Protein AF-A0A0F9ET49-F1 (afdb_monomer)

Solvent-accessible surface area (backbone atoms only — not comparable to full-atom values): 4987 Å² total; per-residue (Å²): 134,88,84,83,83,89,83,86,76,72,70,42,68,52,76,33,90,45,68,69,52,45,59,54,50,31,55,50,49,24,71,75,67,78,44,79,48,44,65,45,82,75,51,67,56,104,33,28,28,27,40,38,30,63,85,67,83,75,55,69,72,58,51,52,54,46,35,53,75,69,67,59,62,78,71,70,78,83,127

Secondary structure (DSSP, 8-state):
---PPP---SSEEEEESSTHHHHHHHHHHHHHHSS-EEEEEEEEESEEEEEEEESSPPPHHHHHHHHHHTT--------

Nearest PDB structures (foldseek):
  6i05-assembly1_A  TM=5.033E-01  e=5.625E-01  Pseudomonas aeruginosa
  4gdf-assembly1_A  TM=3.780E-01  e=3.766E-01  Betapolyomavirus macacae
  2l48-assembly1_B  TM=3.684E-01  e=2.883E-01  Bacillus phage Gamma
  4fgn-assembly1_B  TM=3.946E-01  e=6.430E-01  Betapolyomavirus macacae
  6lxg-assembly1_B  TM=4.439E-01  e=5.838E+00  Mycobacterium tuberculosis

Structure (mmCIF, N/CA/C/O backbone):
data_AF-A0A0F9ET49-F1
#
_entry.id   AF-A0A0F9ET49-F1
#
loop_
_atom_site.group_PDB
_atom_site.id
_atom_site.type_symbol
_atom_site.label_atom_id
_atom_site.label_alt_id
_atom_site.label_comp_id
_atom_site.label_asym_id
_atom_site.label_entity_id
_atom_site.label_seq_id
_atom_site.pdbx_PDB_ins_code
_atom_site.Cartn_x
_atom_site.Cartn_y
_atom_site.Cartn_z
_atom_site.occupancy
_atom_site.B_iso_or_equiv
_atom_site.auth_seq_id
_atom_site.auth_comp_id
_atom_site.auth_asym_id
_atom_site.auth_atom_id
_atom_site.pdbx_PDB_model_num
ATOM 1 N N . MET A 1 1 ? -12.387 -17.694 25.950 1.00 50.12 1 MET A N 1
ATOM 2 C CA . MET A 1 1 ? -12.317 -17.215 24.554 1.00 50.12 1 MET A CA 1
ATOM 3 C C . MET A 1 1 ? -11.012 -16.453 24.416 1.00 50.12 1 MET A C 1
ATOM 5 O O . MET A 1 1 ? -10.841 -15.487 25.147 1.00 50.12 1 MET A O 1
ATOM 9 N N . ASN A 1 2 ? -10.079 -16.909 23.578 1.00 60.16 2 ASN A N 1
ATOM 10 C CA . ASN A 1 2 ? -8.890 -16.113 23.262 1.00 60.16 2 ASN A CA 1
ATOM 11 C C . ASN A 1 2 ? -9.310 -15.035 22.267 1.00 60.16 2 ASN A C 1
ATOM 13 O O . ASN A 1 2 ? -9.810 -15.357 2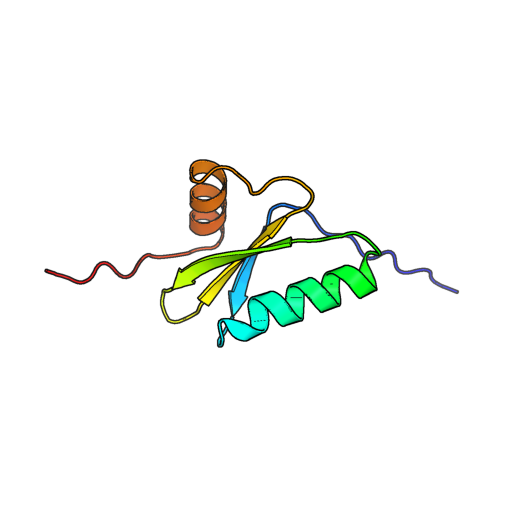1.193 1.00 60.16 2 ASN A O 1
ATOM 17 N N . ILE A 1 3 ? -9.148 -13.772 22.647 1.00 69.62 3 ILE A N 1
ATOM 18 C CA . ILE A 1 3 ? -9.333 -12.646 21.736 1.00 69.62 3 ILE A CA 1
ATOM 19 C C . ILE A 1 3 ? -7.997 -12.455 21.021 1.00 69.62 3 ILE A C 1
ATOM 21 O O . ILE A 1 3 ? -7.001 -12.110 21.655 1.00 69.62 3 ILE A O 1
ATOM 25 N N . THR A 1 4 ? -7.965 -12.708 19.717 1.00 76.00 4 THR A N 1
ATOM 26 C CA . THR A 1 4 ? -6.823 -12.351 18.871 1.00 76.00 4 THR A CA 1
ATOM 27 C C . THR A 1 4 ? -7.028 -10.925 18.382 1.00 76.00 4 THR A C 1
ATOM 29 O O . THR A 1 4 ? -8.033 -10.629 17.741 1.00 76.00 4 THR A O 1
ATOM 32 N N . ILE A 1 5 ? -6.084 -10.041 18.697 1.00 78.94 5 ILE A N 1
ATOM 33 C CA . ILE A 1 5 ? -6.082 -8.660 18.212 1.00 78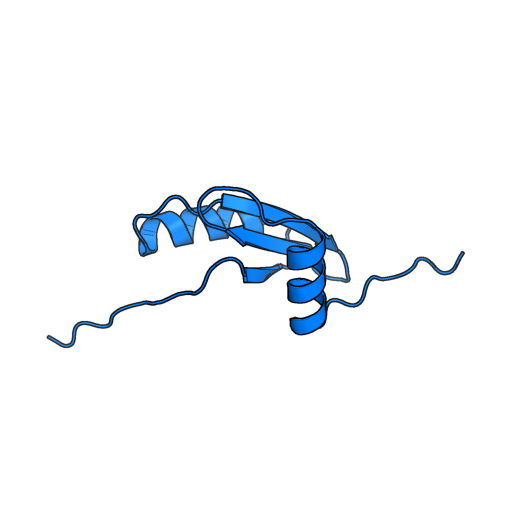.94 5 ILE A CA 1
ATOM 34 C C . ILE A 1 5 ? -5.207 -8.617 16.959 1.00 78.94 5 ILE A C 1
ATOM 36 O O . ILE A 1 5 ? -4.020 -8.932 17.031 1.00 78.94 5 ILE A O 1
ATOM 40 N N . ALA A 1 6 ? -5.789 -8.240 15.820 1.00 80.31 6 ALA A N 1
ATOM 41 C CA . ALA A 1 6 ? -5.034 -7.955 14.606 1.00 80.31 6 ALA A CA 1
ATOM 42 C C . ALA A 1 6 ? -4.467 -6.530 14.681 1.00 80.31 6 ALA A C 1
ATOM 44 O O . ALA A 1 6 ? -5.188 -5.589 15.011 1.00 80.31 6 ALA A O 1
ATOM 45 N N . THR A 1 7 ? -3.184 -6.362 14.368 1.00 87.06 7 THR A N 1
ATOM 46 C CA . THR A 1 7 ? -2.527 -5.052 14.288 1.00 87.06 7 THR A CA 1
ATOM 47 C C . THR A 1 7 ? -1.784 -4.919 12.963 1.00 87.06 7 THR A C 1
ATOM 49 O O . THR A 1 7 ? -1.311 -5.904 12.400 1.00 87.06 7 THR A O 1
ATOM 52 N N . ALA A 1 8 ? -1.708 -3.693 12.448 1.00 88.81 8 ALA A N 1
ATOM 53 C CA . ALA A 1 8 ? -0.978 -3.355 11.232 1.00 88.81 8 ALA A CA 1
ATOM 54 C C . ALA A 1 8 ? -0.404 -1.937 11.342 1.00 88.81 8 ALA A C 1
ATOM 56 O O . ALA A 1 8 ? -0.970 -1.082 12.028 1.00 88.81 8 ALA A O 1
ATOM 57 N N . THR A 1 9 ? 0.703 -1.689 10.645 1.00 92.50 9 THR A N 1
ATOM 58 C CA . THR A 1 9 ? 1.375 -0.383 10.609 1.00 92.50 9 THR A CA 1
ATOM 59 C C . THR A 1 9 ? 1.118 0.294 9.266 1.00 92.50 9 THR A C 1
ATOM 61 O O . THR A 1 9 ? 1.187 -0.350 8.222 1.00 92.50 9 THR A O 1
ATOM 64 N N . PHE A 1 10 ? 0.832 1.597 9.282 1.00 94.19 10 PHE A N 1
ATOM 65 C CA . PHE A 1 10 ? 0.642 2.408 8.077 1.00 94.19 10 PHE A CA 1
ATOM 66 C C . PHE A 1 10 ? 1.508 3.681 8.138 1.00 94.19 10 PHE A C 1
ATOM 68 O O . PHE A 1 10 ? 1.651 4.249 9.222 1.00 94.19 10 PHE A O 1
ATOM 75 N N . PRO A 1 11 ? 2.028 4.181 7.001 1.00 97.38 11 PRO A N 1
ATOM 76 C CA . PRO A 1 11 ? 1.896 3.607 5.661 1.00 97.38 11 PRO A CA 1
ATOM 77 C C . PRO A 1 11 ? 2.718 2.325 5.467 1.00 97.38 11 PRO A C 1
ATOM 79 O O . PRO A 1 11 ? 3.711 2.113 6.155 1.00 97.38 11 PRO A O 1
ATOM 82 N N . GLN A 1 12 ? 2.292 1.483 4.529 1.00 97.25 12 GLN A N 1
ATOM 83 C CA . GLN A 1 12 ? 3.009 0.268 4.128 1.00 97.25 12 GLN A CA 1
ATOM 84 C C . GLN A 1 12 ? 2.890 0.050 2.620 1.00 97.25 12 GLN A C 1
ATOM 86 O O . GLN A 1 12 ? 1.936 0.533 2.007 1.00 97.25 12 GLN A O 1
ATOM 91 N N . VAL A 1 13 ? 3.841 -0.677 2.037 1.00 97.50 13 VAL A N 1
ATOM 92 C CA . VAL A 1 13 ? 3.811 -1.087 0.628 1.00 97.50 13 VAL A CA 1
ATOM 93 C C . VAL A 1 13 ? 3.746 -2.605 0.532 1.00 97.50 13 VAL A C 1
ATOM 95 O O . VAL A 1 13 ? 4.353 -3.298 1.345 1.00 97.50 13 VAL A O 1
ATOM 98 N N . LEU A 1 14 ? 2.995 -3.110 -0.442 1.00 97.06 14 LEU A N 1
ATOM 99 C CA . LEU A 1 14 ? 2.882 -4.535 -0.753 1.00 97.06 14 LEU A CA 1
ATOM 100 C C . LEU A 1 14 ? 2.859 -4.712 -2.270 1.00 97.06 14 LEU A C 1
ATOM 102 O O . LEU A 1 14 ? 2.493 -3.779 -2.993 1.00 97.06 14 LEU A O 1
ATOM 106 N N . ASN A 1 15 ? 3.227 -5.905 -2.732 1.00 96.31 15 ASN A N 1
ATOM 107 C CA . ASN A 1 15 ? 3.192 -6.262 -4.143 1.00 96.31 15 ASN A CA 1
ATOM 108 C C . ASN A 1 15 ? 2.053 -7.237 -4.471 1.00 96.31 15 ASN A C 1
ATOM 110 O O . ASN A 1 15 ? 1.589 -7.989 -3.615 1.00 96.31 15 ASN A O 1
ATOM 114 N N . PHE A 1 16 ? 1.586 -7.173 -5.714 1.00 96.56 16 PHE A N 1
ATOM 115 C CA . PHE A 1 16 ? 0.428 -7.894 -6.228 1.00 96.56 16 PHE A CA 1
ATOM 116 C C . PHE A 1 16 ? 0.684 -8.355 -7.664 1.00 96.56 16 PHE A C 1
ATOM 118 O O . PHE A 1 16 ? 1.457 -7.742 -8.405 1.00 96.56 16 PHE A O 1
ATOM 125 N N . ALA A 1 17 ? 0.038 -9.448 -8.068 1.00 95.44 17 ALA A N 1
ATOM 126 C CA . ALA A 1 17 ? 0.107 -9.931 -9.446 1.00 95.44 17 ALA A CA 1
ATOM 127 C C . ALA A 1 17 ? -0.753 -9.081 -10.398 1.00 95.44 17 ALA A C 1
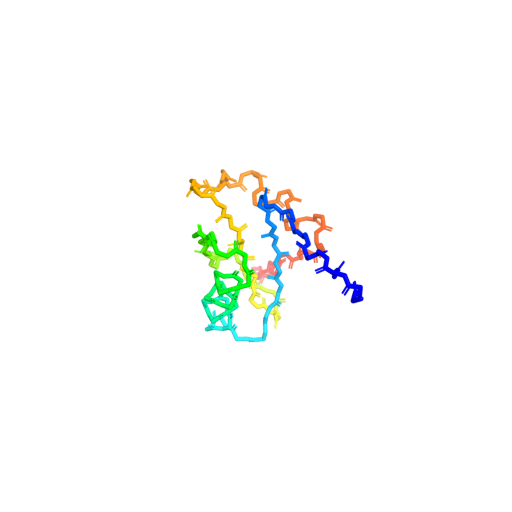ATOM 129 O O . ALA A 1 17 ? -0.365 -8.880 -11.546 1.00 95.44 17 ALA A O 1
ATOM 130 N N . ASP A 1 18 ? -1.878 -8.555 -9.909 1.00 94.00 18 ASP A N 1
ATOM 131 C CA . ASP A 1 18 ? -2.794 -7.677 -10.637 1.00 94.00 18 ASP A CA 1
ATOM 132 C C . ASP A 1 18 ? -2.924 -6.335 -9.896 1.00 94.00 18 ASP A C 1
ATOM 134 O O . ASP A 1 18 ? -2.998 -6.290 -8.666 1.00 94.00 18 ASP A O 1
ATOM 138 N N . TYR A 1 19 ? -2.958 -5.222 -10.627 1.00 92.94 19 TYR A N 1
ATOM 139 C CA . TYR A 1 19 ? -3.151 -3.898 -10.037 1.00 92.94 19 TYR A CA 1
ATOM 140 C C . TYR A 1 19 ? -4.548 -3.742 -9.416 1.00 92.94 19 TYR A C 1
ATOM 142 O O . TYR A 1 19 ? -4.707 -2.999 -8.446 1.00 92.94 19 TYR A O 1
ATOM 150 N N . HIS A 1 20 ? -5.554 -4.471 -9.915 1.00 95.62 20 HIS A N 1
ATOM 151 C CA . HIS A 1 20 ? -6.898 -4.499 -9.337 1.00 95.62 20 HIS A CA 1
ATOM 152 C C . HIS A 1 20 ? -6.914 -5.052 -7.906 1.00 95.62 20 HIS A C 1
ATOM 154 O O . HIS A 1 20 ? -7.743 -4.631 -7.090 1.00 95.62 20 HIS A O 1
ATOM 160 N N . ASP A 1 21 ? -5.971 -5.938 -7.572 1.00 97.25 21 ASP A N 1
ATOM 161 C CA . ASP A 1 21 ? -5.876 -6.524 -6.236 1.00 97.25 21 ASP A CA 1
ATOM 162 C C . ASP A 1 21 ? -5.511 -5.479 -5.175 1.00 97.25 21 ASP A C 1
ATOM 164 O O . ASP A 1 21 ? -5.877 -5.640 -4.011 1.00 97.25 21 ASP A O 1
ATOM 168 N N . ILE A 1 22 ? -4.860 -4.373 -5.556 1.00 97.75 22 ILE A N 1
ATOM 169 C CA . ILE A 1 22 ? -4.512 -3.280 -4.638 1.00 97.75 22 ILE A CA 1
ATOM 170 C C . ILE A 1 22 ? -5.786 -2.671 -4.029 1.00 97.75 22 ILE A C 1
ATOM 172 O O . ILE A 1 22 ? -5.884 -2.502 -2.810 1.00 97.75 22 ILE A O 1
ATOM 176 N N . ASP A 1 23 ? -6.785 -2.367 -4.860 1.00 96.94 23 ASP A N 1
ATOM 177 C CA . ASP A 1 23 ? -8.049 -1.775 -4.410 1.00 96.94 23 ASP A CA 1
ATOM 178 C C . ASP A 1 23 ? -8.916 -2.793 -3.655 1.00 96.94 23 ASP A C 1
ATOM 180 O O . ASP A 1 23 ? -9.517 -2.467 -2.623 1.00 96.94 23 ASP A O 1
ATOM 184 N N . CYS A 1 24 ? -8.962 -4.043 -4.128 1.00 97.31 24 CYS A N 1
ATOM 185 C CA . CYS A 1 24 ? -9.635 -5.139 -3.429 1.00 97.31 24 CYS A CA 1
ATOM 186 C C . CYS A 1 24 ? -9.056 -5.346 -2.022 1.00 97.31 24 CYS A C 1
ATOM 188 O O . CYS A 1 24 ? -9.811 -5.385 -1.048 1.00 97.31 24 CYS A O 1
ATOM 190 N N . PHE A 1 25 ? -7.729 -5.374 -1.894 1.00 97.31 25 PHE A N 1
ATOM 191 C CA . PHE A 1 25 ? -7.056 -5.553 -0.613 1.00 97.31 25 PHE A CA 1
ATOM 192 C C . PHE A 1 25 ? -7.317 -4.386 0.344 1.00 97.31 25 PHE A C 1
ATOM 194 O O . PHE A 1 25 ? -7.612 -4.606 1.518 1.00 97.31 25 PHE A O 1
ATOM 201 N N . ALA A 1 26 ? -7.302 -3.140 -0.141 1.00 97.00 26 ALA A N 1
ATOM 202 C CA . ALA A 1 26 ? -7.659 -1.986 0.686 1.00 97.00 26 ALA A CA 1
ATOM 203 C C . ALA A 1 26 ? -9.095 -2.083 1.229 1.00 97.00 26 ALA A C 1
ATOM 205 O O . ALA A 1 26 ? -9.341 -1.782 2.399 1.00 97.00 26 ALA A O 1
ATOM 206 N N . ASN A 1 27 ? -10.044 -2.540 0.405 1.00 96.44 27 ASN A N 1
ATOM 207 C CA . ASN A 1 27 ? -11.424 -2.759 0.835 1.00 96.44 27 ASN A CA 1
ATOM 208 C C . ASN A 1 27 ? -11.541 -3.852 1.900 1.00 96.44 27 ASN A C 1
ATOM 210 O O . ASN A 1 27 ? -12.352 -3.719 2.816 1.00 96.44 27 ASN A O 1
ATOM 214 N N . ASP A 1 28 ? -10.739 -4.908 1.814 1.00 96.00 28 ASP A N 1
ATOM 215 C CA . ASP A 1 28 ? -10.725 -5.960 2.828 1.00 96.00 28 ASP A CA 1
ATOM 216 C C . ASP A 1 28 ? -10.086 -5.485 4.135 1.00 96.00 28 ASP A C 1
ATOM 218 O O . ASP A 1 28 ? -10.653 -5.711 5.205 1.00 96.00 28 ASP A O 1
ATOM 222 N N . LEU A 1 29 ? -8.993 -4.716 4.073 1.00 95.12 29 LEU A N 1
ATOM 223 C CA . LEU A 1 29 ? -8.418 -4.073 5.256 1.00 95.12 29 LEU A CA 1
ATOM 224 C C . LEU A 1 29 ? -9.428 -3.143 5.950 1.00 95.12 29 LEU A C 1
ATOM 226 O O . LEU A 1 29 ? -9.523 -3.152 7.176 1.00 95.12 29 LEU A O 1
ATOM 230 N N . ASN A 1 30 ? -10.229 -2.392 5.187 1.00 95.50 30 ASN A N 1
ATOM 231 C CA . ASN A 1 30 ? -11.285 -1.540 5.743 1.00 95.50 30 ASN A CA 1
ATOM 232 C C . ASN A 1 30 ? -12.314 -2.344 6.552 1.00 95.50 30 ASN A C 1
ATOM 234 O O . ASN A 1 30 ? -12.737 -1.891 7.613 1.00 95.50 30 ASN A O 1
ATOM 238 N N . LYS A 1 31 ? -12.692 -3.544 6.086 1.00 93.19 31 LYS A N 1
ATOM 239 C CA . LYS A 1 31 ? -13.629 -4.434 6.798 1.00 93.19 31 LYS A CA 1
ATOM 240 C C . LYS A 1 31 ? -13.019 -5.009 8.078 1.00 93.19 31 LYS A C 1
ATOM 242 O O . LYS A 1 31 ? -13.740 -5.221 9.046 1.00 93.19 31 LYS A O 1
ATOM 247 N N . VAL A 1 32 ? -11.714 -5.288 8.072 1.00 92.50 32 VAL A N 1
ATOM 248 C CA . VAL A 1 32 ? -11.002 -5.894 9.211 1.00 92.50 32 VAL A CA 1
ATOM 249 C C . VAL A 1 32 ? -10.726 -4.875 10.313 1.00 92.50 32 VAL A C 1
ATOM 251 O O . VAL A 1 32 ? -10.899 -5.185 11.489 1.00 92.50 32 VAL A O 1
ATOM 254 N N . PHE A 1 33 ? -10.283 -3.672 9.946 1.00 91.00 33 PHE A N 1
ATOM 255 C CA . PHE A 1 33 ? -9.809 -2.670 10.903 1.00 91.00 33 PHE A CA 1
ATOM 256 C C . PHE A 1 33 ? -10.843 -1.594 11.249 1.00 91.00 33 PHE A C 1
ATOM 258 O O . PHE A 1 33 ? -10.565 -0.779 12.124 1.00 91.00 33 PHE A O 1
ATOM 265 N N . ASP A 1 34 ? -11.997 -1.569 10.572 1.00 91.69 34 ASP A N 1
ATOM 266 C CA . ASP A 1 34 ? -13.039 -0.535 10.711 1.00 91.69 34 ASP A CA 1
ATOM 267 C C . ASP A 1 34 ? -12.482 0.902 10.601 1.00 91.69 34 ASP A C 1
ATOM 269 O O . ASP A 1 34 ? -12.880 1.843 11.286 1.00 91.69 34 ASP A O 1
ATOM 273 N N . VAL A 1 35 ? -11.487 1.075 9.728 1.00 93.38 35 VAL A N 1
ATOM 274 C CA . VAL A 1 35 ? -10.806 2.346 9.461 1.00 93.38 35 VAL A CA 1
ATOM 275 C C . VAL A 1 35 ? -10.701 2.528 7.959 1.00 93.38 35 VAL A C 1
ATOM 277 O O . VAL A 1 35 ? -10.433 1.577 7.237 1.00 93.38 35 VAL A O 1
ATOM 280 N N . LYS A 1 36 ? -10.862 3.767 7.478 1.00 96.00 36 LYS A N 1
ATOM 281 C CA . LYS A 1 36 ? -10.692 4.103 6.059 1.00 96.00 36 LYS A CA 1
ATOM 282 C C . LYS A 1 36 ? -9.214 4.125 5.658 1.00 96.00 36 LYS A C 1
ATOM 284 O O . LYS A 1 36 ? -8.567 5.177 5.666 1.00 96.00 36 LYS A O 1
ATOM 289 N N . ILE A 1 37 ? -8.720 2.969 5.258 1.00 97.62 37 ILE A N 1
ATOM 290 C CA . ILE A 1 37 ? -7.445 2.753 4.592 1.00 97.62 37 ILE A CA 1
ATOM 291 C C . ILE A 1 37 ? -7.627 3.065 3.106 1.00 97.62 37 ILE A C 1
ATOM 293 O O . ILE A 1 37 ? -8.578 2.644 2.446 1.00 97.62 37 ILE A O 1
ATOM 297 N N . ARG A 1 38 ? -6.724 3.895 2.596 1.00 97.94 38 ARG A N 1
ATOM 298 C CA . ARG A 1 38 ? -6.647 4.304 1.196 1.00 97.94 38 ARG A CA 1
ATOM 299 C C . ARG A 1 38 ? -5.459 3.616 0.543 1.00 97.94 38 ARG A C 1
ATOM 301 O O . ARG A 1 38 ? -4.490 3.289 1.227 1.00 97.94 38 ARG A O 1
ATOM 308 N N . CYS A 1 39 ? -5.522 3.477 -0.770 1.00 97.88 39 CYS A N 1
ATOM 309 C CA . CYS A 1 39 ? -4.487 2.857 -1.581 1.00 97.88 39 CYS A CA 1
ATOM 310 C C . CYS A 1 39 ? -4.114 3.726 -2.786 1.00 97.88 39 CYS A C 1
ATOM 312 O O . CYS A 1 39 ? -4.851 4.636 -3.174 1.00 97.88 39 CYS A O 1
ATOM 314 N N . ALA A 1 40 ? -2.936 3.464 -3.347 1.00 97.44 40 ALA A N 1
ATOM 315 C CA . ALA A 1 40 ? -2.542 3.910 -4.677 1.00 97.44 40 ALA A CA 1
ATOM 316 C C . ALA A 1 40 ? -1.475 2.966 -5.243 1.00 97.44 40 ALA A C 1
ATOM 318 O O . ALA A 1 40 ? -0.582 2.556 -4.502 1.00 97.44 40 ALA A O 1
ATOM 319 N N . GLU A 1 41 ? -1.523 2.697 -6.545 1.00 96.69 41 GLU A N 1
ATOM 320 C CA . GLU A 1 41 ? -0.395 2.105 -7.265 1.00 96.69 41 GLU A CA 1
ATOM 321 C C . GLU A 1 41 ? 0.799 3.076 -7.250 1.00 96.69 41 GLU A C 1
ATOM 323 O O . GLU A 1 41 ? 0.635 4.300 -7.364 1.00 96.69 41 GLU A O 1
ATOM 328 N N . VAL A 1 42 ? 1.997 2.537 -7.032 1.00 95.31 42 VAL A N 1
ATOM 329 C CA . VAL A 1 42 ? 3.240 3.308 -6.886 1.00 95.31 42 VAL A CA 1
ATOM 330 C C . VAL A 1 42 ? 4.400 2.781 -7.726 1.00 95.31 42 VAL A C 1
ATOM 332 O O . VAL A 1 42 ? 5.405 3.479 -7.829 1.00 95.31 42 VAL A O 1
ATOM 335 N N . GLY A 1 43 ? 4.272 1.610 -8.352 1.00 91.50 43 GLY A N 1
ATOM 336 C CA . GLY A 1 43 ? 5.300 1.086 -9.247 1.00 91.50 43 GLY A CA 1
ATOM 337 C C . GLY A 1 43 ? 4.973 -0.289 -9.819 1.00 91.50 43 GLY A C 1
ATOM 338 O O . GLY A 1 43 ? 4.081 -0.983 -9.330 1.00 91.50 43 GLY A O 1
ATOM 339 N N . PHE A 1 44 ? 5.741 -0.685 -10.832 1.00 91.88 44 PHE A N 1
ATOM 340 C CA . PHE A 1 44 ? 5.694 -2.006 -11.447 1.00 91.88 44 PHE A CA 1
ATOM 341 C C . PHE A 1 44 ? 7.120 -2.523 -11.682 1.00 91.88 44 PHE A C 1
ATOM 343 O O . PHE A 1 44 ? 7.945 -1.825 -12.265 1.00 91.88 44 PHE A O 1
ATOM 350 N N . CYS A 1 45 ? 7.403 -3.740 -11.218 1.00 88.50 45 CYS A N 1
ATOM 351 C CA . CYS A 1 45 ? 8.627 -4.490 -11.525 1.00 88.50 45 CYS A CA 1
ATOM 352 C C . CYS A 1 45 ? 8.317 -5.988 -11.439 1.00 88.50 45 CYS A C 1
ATOM 354 O O . CYS A 1 45 ? 8.439 -6.601 -10.377 1.00 88.50 45 CYS A O 1
ATOM 356 N N . GLY A 1 46 ? 7.766 -6.557 -12.514 1.00 89.62 46 GLY A N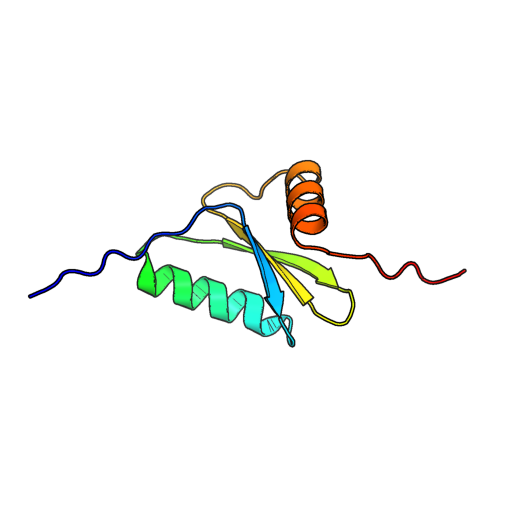 1
ATOM 357 C CA . GLY A 1 46 ? 7.248 -7.935 -12.536 1.00 89.62 46 GLY A CA 1
ATOM 358 C C . GLY A 1 46 ? 5.962 -8.142 -11.716 1.00 89.62 46 GLY A C 1
ATOM 359 O O . GLY A 1 46 ? 5.153 -9.000 -12.051 1.00 89.62 46 GLY A O 1
ATOM 360 N N . HIS A 1 47 ? 5.744 -7.309 -10.699 1.00 93.31 47 HIS A N 1
ATOM 361 C CA . HIS A 1 47 ? 4.554 -7.211 -9.863 1.00 93.31 47 HIS A CA 1
ATOM 362 C C . HIS A 1 47 ? 4.152 -5.743 -9.698 1.00 93.31 47 HIS A C 1
ATOM 364 O O . HIS A 1 47 ? 5.006 -4.851 -9.738 1.00 93.31 47 HIS A O 1
ATOM 370 N N . TYR A 1 48 ? 2.863 -5.496 -9.475 1.00 95.06 48 TYR A N 1
ATOM 371 C CA . TYR A 1 48 ? 2.334 -4.179 -9.131 1.00 95.06 48 TYR A CA 1
ATOM 372 C C . TYR A 1 48 ? 2.566 -3.881 -7.660 1.00 95.06 48 TYR A C 1
ATOM 374 O O . TYR A 1 48 ? 2.331 -4.731 -6.809 1.00 95.06 48 TYR A O 1
ATOM 382 N N . TRP A 1 49 ? 2.982 -2.661 -7.348 1.00 97.12 49 TRP A N 1
ATOM 383 C CA . TRP A 1 49 ? 3.216 -2.212 -5.984 1.00 97.12 49 TRP A CA 1
ATOM 384 C C . TRP A 1 49 ? 2.170 -1.187 -5.575 1.00 97.12 49 TRP A C 1
ATOM 386 O O . TRP A 1 49 ? 1.980 -0.170 -6.243 1.00 9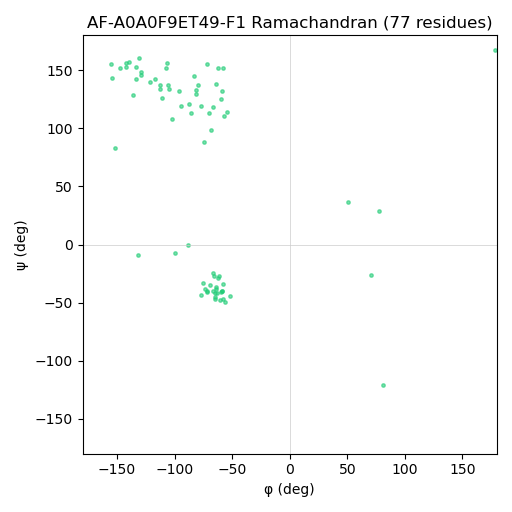7.12 49 TRP A O 1
ATOM 396 N N . GLY A 1 50 ? 1.507 -1.445 -4.450 1.00 97.56 50 GLY A N 1
ATOM 397 C CA . GLY A 1 50 ? 0.517 -0.557 -3.854 1.00 97.56 50 GLY A CA 1
ATOM 398 C C . GLY A 1 50 ? 1.008 0.016 -2.530 1.00 97.56 50 GLY A C 1
ATOM 399 O O . GLY A 1 50 ? 1.545 -0.717 -1.702 1.00 97.56 50 GLY A O 1
ATOM 400 N N . VAL A 1 51 ? 0.792 1.313 -2.300 1.00 98.25 51 VAL A N 1
ATOM 401 C CA . VAL A 1 51 ? 0.938 1.928 -0.973 1.00 98.25 51 VAL A CA 1
ATOM 402 C C . VAL A 1 51 ? -0.416 2.000 -0.283 1.00 98.25 51 VAL A C 1
ATOM 404 O O . VAL A 1 51 ? -1.378 2.500 -0.862 1.00 98.25 51 VAL A O 1
ATOM 407 N N . PHE A 1 52 ? -0.475 1.577 0.975 1.00 98.38 52 PHE A N 1
ATOM 408 C CA . PHE A 1 52 ? -1.658 1.635 1.830 1.00 98.38 52 PHE A CA 1
ATOM 409 C C . PHE A 1 52 ? -1.425 2.629 2.960 1.00 98.38 52 PHE A C 1
ATOM 411 O O . PHE A 1 52 ? -0.359 2.638 3.579 1.00 98.38 52 PHE A O 1
ATOM 418 N N . TYR A 1 53 ? -2.399 3.495 3.233 1.00 98.25 53 TYR A N 1
ATOM 419 C CA . TYR A 1 53 ? -2.237 4.592 4.188 1.00 98.25 53 TYR A CA 1
ATOM 420 C C . TYR A 1 53 ? -3.562 5.062 4.793 1.00 98.25 53 TYR A C 1
ATOM 422 O O . TYR A 1 53 ? -4.629 4.951 4.190 1.00 98.25 53 TYR A O 1
ATOM 430 N N . ILE A 1 54 ? -3.483 5.660 5.983 1.00 97.12 54 ILE A N 1
ATOM 431 C CA . ILE A 1 54 ? -4.612 6.304 6.663 1.00 97.12 54 ILE A CA 1
ATOM 432 C C . ILE A 1 54 ? -4.448 7.823 6.542 1.00 97.12 54 ILE A C 1
ATOM 434 O O . ILE A 1 54 ? -3.371 8.372 6.765 1.00 97.12 54 ILE A O 1
ATOM 438 N N . GLY A 1 55 ? 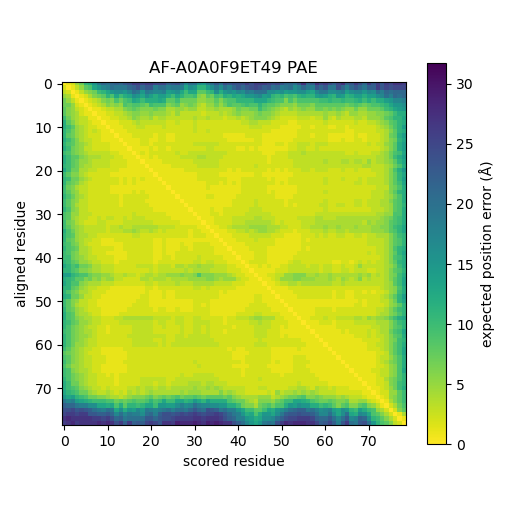-5.525 8.527 6.188 1.00 95.94 55 GLY A N 1
ATOM 439 C CA . GLY A 1 55 ? -5.504 9.986 6.053 1.00 95.94 55 GLY A CA 1
ATOM 440 C C . GLY A 1 55 ? -4.920 10.469 4.720 1.00 95.94 55 GLY A C 1
ATOM 441 O O . GLY A 1 55 ? -5.492 10.200 3.659 1.00 95.94 55 GLY A O 1
ATOM 442 N N . ARG A 1 56 ? -3.842 11.264 4.768 1.00 96.69 56 ARG A N 1
ATOM 443 C CA . ARG A 1 56 ? -3.200 11.844 3.571 1.00 96.69 56 ARG A CA 1
ATOM 444 C C . ARG A 1 56 ? -2.230 10.847 2.939 1.00 96.69 56 ARG A C 1
ATOM 446 O O . ARG A 1 56 ? -1.563 10.108 3.656 1.00 96.69 56 ARG A O 1
ATOM 453 N N . LYS A 1 57 ? -2.129 10.867 1.603 1.00 96.75 57 LYS A N 1
ATOM 454 C CA . LYS A 1 57 ? -1.126 10.072 0.878 1.00 96.75 57 LYS A CA 1
ATOM 455 C C . LYS A 1 57 ? 0.274 10.478 1.366 1.00 96.75 57 LYS A C 1
ATOM 457 O O . LYS A 1 57 ? 0.527 11.685 1.442 1.00 96.75 57 LYS A O 1
ATOM 462 N N . PRO A 1 58 ? 1.157 9.522 1.706 1.00 97.12 58 PRO A N 1
ATOM 463 C CA . PRO A 1 58 ? 2.533 9.827 2.075 1.00 97.12 58 PRO A CA 1
ATOM 464 C C . PRO A 1 58 ? 3.258 10.580 0.957 1.00 97.12 58 PRO A C 1
ATOM 466 O O . PRO A 1 58 ? 2.930 10.437 -0.224 1.00 97.12 58 PRO A O 1
ATOM 469 N N . ALA A 1 59 ? 4.248 11.389 1.329 1.00 97.69 59 ALA A N 1
ATOM 470 C CA . ALA A 1 59 ? 5.099 12.064 0.356 1.00 97.69 59 ALA A CA 1
ATOM 471 C C . ALA A 1 59 ? 5.872 11.038 -0.485 1.00 97.69 59 ALA A C 1
ATOM 473 O O . ALA A 1 59 ? 6.202 9.962 0.012 1.00 97.69 59 ALA A O 1
ATOM 474 N N . LYS A 1 60 ? 6.215 11.395 -1.729 1.00 95.94 60 LYS A N 1
ATOM 475 C CA . LYS A 1 60 ? 6.945 10.503 -2.642 1.00 95.94 60 LYS A CA 1
ATOM 476 C C . LYS A 1 60 ? 8.215 9.923 -2.007 1.00 95.94 60 LYS A C 1
ATOM 478 O O . LYS A 1 60 ? 8.391 8.720 -2.051 1.00 95.94 60 LYS A O 1
ATOM 483 N N . VAL A 1 61 ? 9.006 10.739 -1.310 1.00 96.88 61 VAL A N 1
ATOM 484 C CA . VAL A 1 61 ? 10.222 10.280 -0.610 1.00 96.88 61 VAL A CA 1
ATOM 485 C C . VAL A 1 61 ? 9.958 9.182 0.431 1.00 96.88 61 VAL A C 1
ATOM 487 O O . VAL A 1 61 ? 10.776 8.290 0.597 1.00 96.88 61 VAL A O 1
ATOM 490 N N . VAL A 1 62 ? 8.805 9.214 1.110 1.00 97.62 62 VAL A N 1
ATOM 491 C CA . VAL A 1 62 ? 8.422 8.175 2.082 1.00 97.62 62 VAL A CA 1
ATOM 492 C C . VAL A 1 62 ? 8.010 6.897 1.359 1.00 97.62 62 VAL A C 1
ATOM 494 O O . VAL A 1 62 ? 8.313 5.807 1.821 1.00 97.62 62 VAL A O 1
ATOM 497 N N . ILE A 1 63 ? 7.312 7.025 0.229 1.00 97.62 63 ILE A N 1
ATOM 498 C CA . ILE A 1 63 ? 6.929 5.880 -0.603 1.00 97.62 63 ILE A CA 1
ATOM 499 C C . ILE A 1 63 ? 8.179 5.217 -1.185 1.00 97.62 63 ILE A C 1
ATOM 501 O O . ILE A 1 63 ? 8.292 4.002 -1.112 1.00 97.62 63 ILE A O 1
ATOM 505 N N . ASP A 1 64 ? 9.118 6.007 -1.700 1.00 95.75 64 ASP A N 1
ATOM 506 C CA . ASP A 1 64 ? 10.365 5.512 -2.281 1.00 95.75 64 ASP A CA 1
ATOM 507 C C . ASP A 1 64 ? 11.221 4.788 -1.221 1.00 95.75 64 ASP A C 1
ATOM 509 O O . ASP A 1 64 ? 11.706 3.694 -1.484 1.00 95.75 64 ASP A O 1
ATOM 513 N N . ASP A 1 65 ? 11.325 5.322 0.004 1.00 96.75 65 ASP A N 1
ATOM 514 C CA . ASP A 1 65 ? 11.998 4.653 1.136 1.00 96.75 65 ASP A CA 1
ATOM 515 C C . ASP A 1 65 ? 11.301 3.343 1.556 1.00 96.75 65 ASP A C 1
ATOM 517 O O . ASP A 1 65 ? 11.961 2.357 1.882 1.00 96.75 65 ASP A O 1
ATOM 521 N N . LEU A 1 66 ? 9.964 3.296 1.529 1.00 97.25 66 LEU A N 1
ATOM 522 C CA . LEU A 1 66 ? 9.216 2.061 1.790 1.00 97.25 66 LEU A CA 1
ATOM 523 C C . LEU A 1 66 ? 9.434 1.012 0.695 1.00 97.25 66 LEU A C 1
ATOM 525 O O . LEU A 1 66 ? 9.549 -0.169 1.011 1.00 97.25 66 LEU A O 1
ATOM 529 N N . LEU A 1 67 ? 9.472 1.438 -0.568 1.00 95.94 67 LEU A N 1
ATOM 530 C CA . LEU A 1 67 ? 9.732 0.578 -1.719 1.00 95.94 67 LEU A CA 1
ATOM 531 C C . LEU A 1 67 ? 11.150 -0.002 -1.663 1.00 95.94 67 LEU A C 1
ATOM 533 O O . LEU A 1 67 ? 11.300 -1.215 -1.782 1.00 95.94 67 LEU A O 1
ATOM 537 N N . ASP A 1 68 ? 12.158 0.827 -1.388 1.00 94.81 68 ASP A N 1
ATOM 538 C CA . ASP A 1 68 ? 13.553 0.399 -1.213 1.00 94.81 68 ASP A CA 1
ATOM 539 C C . ASP A 1 68 ? 13.674 -0.663 -0.107 1.00 94.81 68 ASP A C 1
ATOM 541 O O . ASP A 1 68 ? 14.170 -1.768 -0.327 1.00 94.81 68 ASP A O 1
ATOM 545 N N . LYS A 1 69 ? 13.078 -0.402 1.065 1.00 95.31 69 LYS A N 1
ATOM 546 C CA . LYS A 1 69 ? 13.035 -1.364 2.181 1.00 95.31 69 LYS A CA 1
ATOM 547 C C . LYS A 1 69 ? 12.303 -2.662 1.853 1.00 95.31 69 LYS A C 1
ATOM 549 O O . LYS A 1 69 ? 12.579 -3.682 2.482 1.00 95.31 69 LYS A O 1
ATOM 554 N N . ALA A 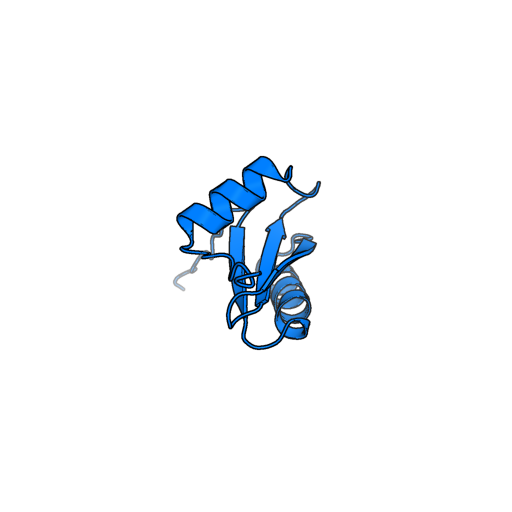1 70 ? 11.353 -2.621 0.925 1.00 94.69 70 ALA A N 1
ATOM 555 C CA . ALA A 1 70 ? 10.603 -3.789 0.493 1.00 94.69 70 ALA A CA 1
ATOM 556 C C . ALA A 1 70 ? 11.280 -4.552 -0.662 1.00 94.69 70 ALA A C 1
ATOM 558 O O . ALA A 1 70 ? 10.758 -5.584 -1.080 1.00 94.69 70 ALA A O 1
ATOM 559 N N . GLY A 1 71 ? 12.434 -4.082 -1.151 1.00 92.94 71 GLY A N 1
ATOM 560 C CA . GLY A 1 71 ? 13.161 -4.706 -2.256 1.00 92.94 71 GLY A CA 1
ATOM 561 C C . GLY A 1 71 ? 12.560 -4.398 -3.628 1.00 92.94 71 GLY A C 1
ATOM 562 O O . GLY A 1 71 ? 12.639 -5.225 -4.532 1.00 92.94 71 GLY A O 1
ATOM 563 N N . PHE A 1 72 ? 11.913 -3.241 -3.788 1.00 91.19 72 PHE A N 1
ATOM 564 C CA . PHE A 1 72 ? 11.499 -2.765 -5.103 1.00 91.19 72 PHE A CA 1
ATOM 565 C C . PHE A 1 72 ? 12.729 -2.358 -5.919 1.00 91.19 72 PHE A C 1
ATOM 567 O O . PHE A 1 72 ? 13.384 -1.359 -5.624 1.00 91.19 72 PHE A O 1
ATOM 574 N N . GLU A 1 73 ? 13.001 -3.103 -6.982 1.00 87.69 73 GLU A N 1
ATOM 575 C CA . GLU A 1 73 ? 14.027 -2.766 -7.962 1.00 87.69 73 GLU A CA 1
ATOM 576 C C . GLU A 1 73 ? 13.326 -2.192 -9.195 1.00 87.69 73 GLU A C 1
ATOM 578 O O . GLU A 1 73 ? 12.646 -2.934 -9.894 1.00 87.69 73 GLU A O 1
ATOM 583 N N . PRO A 1 74 ? 13.398 -0.883 -9.482 1.00 78.56 74 PRO A N 1
ATOM 584 C CA . PRO A 1 74 ? 12.824 -0.369 -10.717 1.00 78.56 74 PRO A CA 1
ATOM 585 C C . PRO A 1 74 ? 13.507 -1.057 -11.903 1.00 78.56 74 PRO A C 1
ATOM 587 O O . PRO A 1 74 ? 14.732 -1.007 -12.017 1.00 78.56 74 PRO A O 1
ATOM 590 N N . MET A 1 75 ? 12.727 -1.681 -12.791 1.00 70.19 75 MET A N 1
ATOM 591 C CA . MET A 1 75 ? 13.254 -2.069 -14.097 1.00 70.19 75 MET A CA 1
ATOM 592 C C . MET A 1 75 ? 13.497 -0.775 -14.863 1.00 70.19 75 MET A C 1
ATOM 594 O O . MET A 1 75 ? 12.563 -0.140 -15.349 1.00 70.19 75 MET A O 1
ATOM 598 N N . TRP A 1 76 ? 14.749 -0.333 -14.871 1.00 5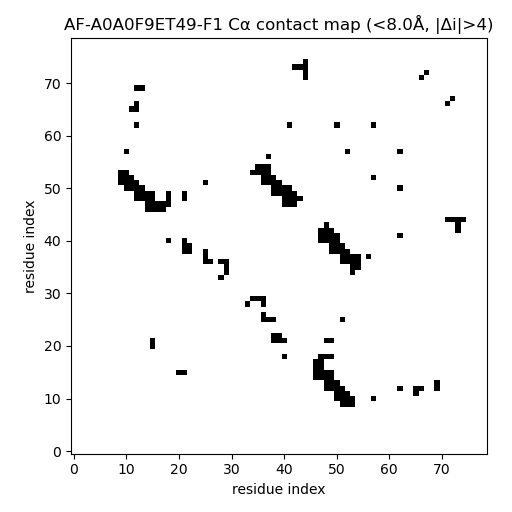8.97 76 TRP A N 1
ATOM 599 C CA . TRP A 1 76 ? 15.194 0.663 -15.826 1.00 58.97 76 TRP A CA 1
ATOM 600 C C . TRP A 1 76 ? 15.112 -0.024 -17.184 1.00 58.97 76 TRP A C 1
ATOM 602 O O . TRP A 1 76 ? 15.762 -1.052 -17.379 1.00 58.97 76 TRP A O 1
ATOM 612 N N . ASP A 1 77 ? 14.284 0.496 -18.089 1.00 53.06 77 ASP A N 1
ATOM 613 C CA . ASP A 1 77 ? 14.470 0.195 -19.502 1.00 53.06 77 ASP A CA 1
ATOM 614 C C . ASP A 1 77 ? 15.927 0.577 -19.810 1.00 53.06 77 ASP A C 1
ATOM 616 O O . ASP A 1 77 ? 16.316 1.736 -19.641 1.00 53.06 77 ASP A O 1
ATOM 620 N N . GLU A 1 78 ? 16.764 -0.409 -20.140 1.00 47.16 78 GLU A N 1
ATOM 621 C CA . GLU A 1 78 ? 18.039 -0.129 -20.794 1.00 47.16 78 GLU A CA 1
ATOM 622 C C . GLU A 1 78 ? 17.687 0.635 -22.083 1.00 47.16 78 GLU A C 1
ATOM 624 O O . GLU A 1 78 ? 17.031 0.075 -22.964 1.00 47.16 78 GLU A O 1
ATOM 629 N N . GLU A 1 79 ? 18.024 1.931 -22.128 1.00 41.38 79 GLU A N 1
ATOM 630 C CA . GLU A 1 79 ? 17.899 2.791 -23.319 1.00 41.38 79 GLU A CA 1
ATOM 631 C C . GLU A 1 79 ? 18.559 2.178 -24.563 1.00 41.38 79 GLU A C 1
ATOM 633 O O . GLU A 1 79 ? 19.690 1.644 -24.451 1.00 41.38 79 GLU A O 1
#

Organism: NCBI:txid412755

Sequence (79 aa):
MNITIATATFPQVLNFADYHDIDCFANDLNKVFDVKIRCAEVGFCGHYWGVFYIGRKPAKVVIDDLLDKAGFEPMWDEE

pLDDT: mean 90.45, std 12.67, range [41.38, 98.38]

Foldseek 3Di:
DDDDDDDDDPFAKDWAQDPVVQVVVQVVVCVRVVANKDKDFDADDNTTMMTIHHDDDDDNVVVVVNCVVVVNDHPDPPD

Mean predicted aligned error: 4.8 Å

Radius of gyration: 14.13 Å; Cα contacts (8 Å, |Δi|>4): 102; chains: 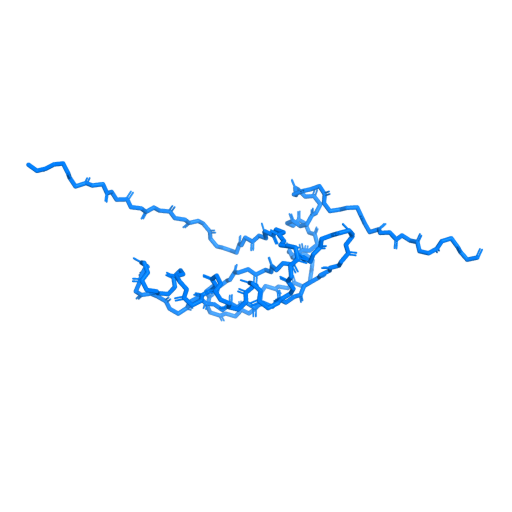1; bounding box: 32×29×48 Å